Protein AF-E6U7Q4-F1 (afdb_monomer_lite)

Organism: Ethanoligenens harbinense (strain DSM 18485 / JCM 12961 / CGMCC 1.5033 / YUAN-3) (NCBI:txid663278)

Sequence (87 aa):
MQFLRTLFTNLRQMEPLTVTMLTDGFRLSCGLLAMAILFTLLLGHVGDYMTMLSNIKGAFSAAFGVFDATVIASLLGDLYIKERRRA

Structure (mmCIF, N/CA/C/O backbone):
data_AF-E6U7Q4-F1
#
_entry.id   AF-E6U7Q4-F1
#
loop_
_atom_site.group_PDB
_atom_site.id
_atom_site.type_symbol
_atom_site.label_atom_id
_atom_site.label_alt_id
_atom_site.label_comp_id
_atom_site.label_asym_id
_atom_site.label_entity_id
_atom_site.label_seq_id
_atom_site.pdbx_PDB_ins_code
_atom_site.Cartn_x
_atom_site.Cartn_y
_atom_site.Cartn_z
_atom_site.occupancy
_atom_site.B_iso_or_equiv
_atom_site.auth_seq_id
_atom_site.auth_comp_id
_atom_site.auth_asym_id
_atom_site.auth_atom_id
_atom_site.pdbx_PDB_model_num
ATOM 1 N N . MET A 1 1 ? -9.830 21.035 10.267 1.00 56.78 1 MET A N 1
ATOM 2 C CA . MET A 1 1 ? -8.763 20.684 11.241 1.00 56.78 1 MET A CA 1
ATOM 3 C C . MET A 1 1 ? -9.176 19.652 12.297 1.00 56.78 1 MET A C 1
ATOM 5 O O . MET A 1 1 ? -8.328 18.859 12.683 1.00 56.78 1 MET A O 1
ATOM 9 N N . GLN A 1 2 ? -10.434 19.611 12.757 1.00 66.94 2 GLN A N 1
ATOM 10 C CA . GLN A 1 2 ? -10.893 18.642 13.771 1.00 66.94 2 GLN A CA 1
ATOM 11 C C . GLN A 1 2 ? -10.785 17.175 13.316 1.00 66.94 2 GLN A C 1
ATOM 13 O O . GLN A 1 2 ? -10.244 16.362 14.052 1.00 66.94 2 GLN A O 1
ATOM 18 N N . PHE A 1 3 ? -11.177 16.866 12.074 1.00 57.81 3 PHE A N 1
ATOM 19 C CA . PHE A 1 3 ? -11.101 15.511 11.509 1.00 57.81 3 PHE A CA 1
ATOM 20 C C . PHE A 1 3 ? -9.680 14.919 11.523 1.00 57.81 3 PHE A C 1
ATOM 22 O O . PHE A 1 3 ? -9.476 13.823 12.030 1.00 57.81 3 PHE A O 1
ATOM 29 N N . LEU A 1 4 ? -8.679 15.677 11.056 1.00 52.97 4 LEU A N 1
ATOM 30 C CA . LEU A 1 4 ? -7.267 15.267 11.081 1.00 52.97 4 LEU A CA 1
ATOM 31 C C . LEU A 1 4 ? -6.759 15.001 12.505 1.00 52.97 4 LEU A C 1
ATOM 33 O O . LEU A 1 4 ? -6.024 14.042 12.721 1.00 52.97 4 LEU A O 1
ATOM 37 N N . ARG A 1 5 ? -7.179 15.812 13.487 1.00 64.38 5 ARG A N 1
ATOM 38 C CA . ARG A 1 5 ? -6.858 15.585 14.906 1.00 64.38 5 ARG A CA 1
ATOM 39 C C . ARG A 1 5 ? -7.491 14.297 15.421 1.00 64.38 5 ARG A C 1
ATOM 41 O O . ARG A 1 5 ? -6.805 13.501 16.054 1.00 64.38 5 ARG A O 1
ATOM 48 N N . THR A 1 6 ? -8.769 14.073 15.139 1.00 65.12 6 THR A N 1
ATOM 49 C CA . THR A 1 6 ? -9.484 12.855 15.539 1.00 65.12 6 THR A CA 1
ATOM 50 C C . THR A 1 6 ? -8.852 11.612 14.916 1.00 65.12 6 THR A C 1
ATOM 52 O O . THR A 1 6 ? -8.645 10.622 15.611 1.00 65.12 6 THR A O 1
ATOM 55 N N . LEU A 1 7 ? -8.448 11.687 13.647 1.00 60.16 7 LEU A N 1
ATOM 56 C CA . LEU A 1 7 ? -7.747 10.606 12.956 1.00 60.16 7 LEU A CA 1
ATOM 57 C C . LEU A 1 7 ? -6.393 10.298 13.613 1.00 60.16 7 LEU A C 1
ATOM 59 O O . LEU A 1 7 ? -6.105 9.147 13.922 1.00 60.16 7 LEU A O 1
ATOM 63 N N . PHE A 1 8 ? -5.597 11.330 13.913 1.00 64.75 8 PHE A N 1
ATOM 64 C CA . PHE A 1 8 ? -4.310 11.184 14.606 1.00 64.75 8 PHE A CA 1
ATOM 65 C C . PHE A 1 8 ? -4.449 10.609 16.018 1.00 64.75 8 PHE A C 1
ATOM 67 O O . PHE A 1 8 ? -3.597 9.845 16.473 1.00 64.75 8 PHE A O 1
ATOM 74 N N . THR A 1 9 ? -5.513 10.985 16.725 1.00 70.19 9 THR A N 1
ATOM 75 C CA . THR A 1 9 ? -5.762 10.510 18.090 1.00 70.19 9 THR A CA 1
ATOM 76 C C . THR A 1 9 ? -6.199 9.046 18.068 1.00 70.19 9 THR A C 1
ATOM 78 O O . THR A 1 9 ? -5.707 8.260 18.871 1.00 70.19 9 THR A O 1
ATOM 81 N N . ASN A 1 10 ? -7.029 8.657 17.094 1.00 67.75 10 ASN A N 1
ATOM 82 C CA . ASN A 1 10 ? -7.404 7.261 16.867 1.00 67.75 10 ASN A CA 1
ATOM 83 C C . ASN A 1 10 ? -6.212 6.400 16.440 1.00 67.75 10 ASN A C 1
ATOM 85 O O . ASN A 1 10 ? -6.052 5.310 16.973 1.00 67.75 10 ASN A O 1
ATOM 89 N N . LEU A 1 11 ? -5.331 6.910 15.571 1.00 67.69 11 LEU A N 1
ATOM 90 C CA . LEU A 1 11 ? -4.081 6.236 15.196 1.00 67.69 11 LEU A CA 1
ATOM 91 C C . LEU A 1 11 ? -3.168 5.986 16.405 1.00 67.69 11 LEU A C 1
ATOM 93 O O . LEU A 1 11 ? -2.577 4.918 16.518 1.00 67.69 11 LEU A O 1
ATOM 97 N N . ARG A 1 12 ? -3.075 6.939 17.344 1.00 70.50 12 ARG A N 1
ATOM 98 C CA . ARG A 1 12 ? -2.301 6.766 18.591 1.00 70.50 12 ARG A CA 1
ATOM 99 C C . ARG A 1 12 ? -2.925 5.782 19.580 1.00 70.50 12 ARG A C 1
ATOM 101 O O . ARG A 1 12 ? -2.222 5.300 20.459 1.00 70.50 12 ARG A O 1
ATOM 108 N N . GLN A 1 13 ? -4.223 5.528 19.462 1.00 79.94 13 GLN A N 1
ATOM 109 C CA . GLN A 1 13 ? -4.977 4.605 20.310 1.00 79.94 13 GLN A CA 1
ATOM 110 C C . GLN A 1 13 ? -5.352 3.323 19.556 1.00 79.94 13 GLN A C 1
ATOM 112 O O . GLN A 1 13 ? -6.331 2.666 19.917 1.00 79.94 13 GLN A O 1
ATOM 117 N N . MET A 1 14 ? -4.645 3.000 18.471 1.00 78.62 14 MET A N 1
ATOM 118 C CA . MET A 1 14 ? -4.857 1.748 17.756 1.00 78.62 14 MET A CA 1
ATOM 119 C C . MET A 1 14 ? -4.382 0.564 18.589 1.00 78.62 14 MET A C 1
ATOM 121 O O . MET A 1 14 ? -3.368 0.633 19.286 1.00 78.62 14 MET A O 1
ATOM 125 N N . GLU A 1 15 ? -5.109 -0.539 18.476 1.00 84.31 15 GLU A N 1
ATOM 126 C CA . GLU A 1 15 ? -4.704 -1.808 19.061 1.00 84.31 15 GLU A CA 1
ATOM 127 C C . GLU A 1 15 ? -3.359 -2.281 18.477 1.00 84.31 15 GLU A C 1
ATOM 129 O O . GLU A 1 15 ? -3.115 -2.109 17.277 1.00 84.31 15 GLU A O 1
ATOM 134 N N . PRO A 1 16 ? -2.491 -2.933 19.276 1.00 83.88 16 PRO A N 1
ATOM 135 C CA . PRO A 1 16 ? -1.177 -3.384 18.814 1.00 83.88 16 PRO A CA 1
ATOM 136 C C . PRO A 1 16 ? -1.239 -4.265 17.559 1.00 83.88 16 PRO A C 1
ATOM 138 O O . PRO A 1 16 ? -0.427 -4.099 16.654 1.00 83.88 16 PRO A O 1
ATOM 141 N N . LEU A 1 17 ? -2.243 -5.148 17.471 1.00 82.81 17 LEU A N 1
ATOM 142 C CA . LEU A 1 17 ? -2.469 -6.009 16.305 1.00 82.81 17 LEU A CA 1
ATOM 143 C C . LEU A 1 17 ? -2.711 -5.189 15.031 1.00 82.81 17 LEU A C 1
ATOM 145 O O . LEU A 1 17 ? -2.141 -5.473 13.979 1.00 82.81 17 LEU A O 1
ATOM 149 N N . THR A 1 18 ? -3.527 -4.143 15.140 1.00 85.62 18 THR A N 1
ATOM 150 C CA . THR A 1 18 ? -3.826 -3.240 14.032 1.00 85.62 18 THR A CA 1
ATOM 151 C C . THR A 1 18 ? -2.575 -2.511 13.556 1.00 85.62 18 THR A C 1
ATOM 153 O O . THR A 1 18 ? -2.354 -2.388 12.350 1.00 85.62 18 THR A O 1
ATOM 156 N N . VAL A 1 19 ? -1.744 -2.047 14.495 1.00 86.25 19 VAL A N 1
ATOM 157 C CA . VAL A 1 19 ? -0.478 -1.368 14.189 1.00 86.25 19 VAL A CA 1
ATOM 158 C C . VAL A 1 19 ? 0.470 -2.303 13.440 1.00 86.25 19 VAL A C 1
ATOM 160 O O . VAL A 1 19 ? 1.107 -1.874 12.476 1.00 86.25 19 VAL A O 1
ATOM 163 N N . THR A 1 20 ? 0.540 -3.581 13.826 1.00 87.19 20 THR A N 1
ATOM 164 C CA . THR A 1 20 ? 1.330 -4.586 13.102 1.00 87.19 20 THR A CA 1
ATOM 165 C C . THR A 1 20 ? 0.836 -4.752 11.667 1.00 87.19 20 THR A C 1
ATOM 167 O O . THR A 1 20 ? 1.637 -4.616 10.745 1.00 87.19 20 THR A O 1
ATOM 170 N N . MET A 1 21 ? -0.474 -4.928 11.454 1.00 87.69 21 MET A N 1
ATOM 171 C CA . MET A 1 21 ? -1.039 -5.048 10.100 1.00 87.69 21 MET A CA 1
ATOM 172 C C . MET A 1 21 ? -0.761 -3.806 9.245 1.00 87.69 21 MET A C 1
ATOM 174 O O . MET A 1 21 ? -0.361 -3.929 8.087 1.00 87.69 21 MET A O 1
ATOM 178 N N . LEU A 1 22 ? -0.911 -2.612 9.829 1.00 89.06 22 LEU A N 1
ATOM 179 C CA . LEU A 1 22 ? -0.621 -1.351 9.148 1.00 89.06 22 LEU A CA 1
ATOM 180 C C . LEU A 1 22 ? 0.857 -1.267 8.740 1.00 89.06 22 LEU A C 1
ATOM 182 O O . LEU A 1 22 ? 1.185 -0.842 7.633 1.00 89.06 22 LEU A O 1
ATOM 186 N N . THR A 1 23 ? 1.751 -1.700 9.629 1.00 90.19 23 THR A N 1
ATOM 187 C CA . THR A 1 23 ? 3.200 -1.698 9.398 1.00 90.19 23 THR A CA 1
ATOM 188 C C . THR A 1 23 ? 3.592 -2.674 8.292 1.00 90.19 23 THR A C 1
ATOM 190 O O . THR A 1 23 ? 4.401 -2.328 7.431 1.00 90.19 23 THR A O 1
ATOM 193 N N . ASP A 1 24 ? 3.014 -3.874 8.280 1.00 91.12 24 ASP A N 1
ATOM 194 C CA . ASP A 1 24 ? 3.317 -4.886 7.268 1.00 91.12 24 ASP A CA 1
ATOM 195 C C . ASP A 1 24 ? 2.812 -4.470 5.883 1.00 91.12 24 ASP A C 1
ATOM 197 O O . ASP A 1 24 ? 3.557 -4.554 4.902 1.00 91.12 24 ASP A O 1
ATOM 201 N N . GLY A 1 25 ? 1.599 -3.919 5.794 1.00 91.06 25 GLY A N 1
ATOM 202 C CA . GLY A 1 25 ? 1.098 -3.377 4.531 1.00 91.06 25 GLY A CA 1
ATOM 203 C C . GLY A 1 25 ? 1.875 -2.145 4.056 1.00 91.06 25 GLY A C 1
ATOM 204 O O . GLY A 1 25 ? 2.132 -2.005 2.857 1.00 91.06 25 GLY A O 1
ATOM 205 N N . PHE A 1 26 ? 2.353 -1.292 4.971 1.00 92.25 26 PHE A N 1
ATOM 206 C CA . PHE A 1 26 ? 3.253 -0.187 4.622 1.00 92.25 26 PHE A CA 1
ATOM 207 C C . PHE A 1 26 ? 4.581 -0.694 4.048 1.00 92.25 26 PHE A C 1
ATOM 209 O O . PHE A 1 26 ? 5.015 -0.224 2.998 1.00 92.25 26 PHE A O 1
ATOM 216 N N . ARG A 1 27 ? 5.201 -1.700 4.679 1.00 93.94 27 ARG A N 1
ATOM 217 C CA . ARG A 1 27 ? 6.433 -2.331 4.175 1.00 93.94 27 ARG A CA 1
ATOM 218 C C . ARG A 1 27 ? 6.244 -2.901 2.773 1.00 93.94 27 ARG A C 1
ATOM 220 O O . ARG A 1 27 ? 7.091 -2.672 1.912 1.00 93.94 27 ARG A O 1
ATOM 227 N N . LEU A 1 28 ? 5.131 -3.594 2.532 1.00 94.31 28 LEU A N 1
ATOM 228 C CA . LEU A 1 28 ? 4.811 -4.145 1.216 1.00 94.31 28 LEU A CA 1
ATOM 229 C C . LEU A 1 28 ? 4.636 -3.036 0.167 1.00 94.31 28 LEU A C 1
ATOM 231 O O . LEU A 1 28 ? 5.213 -3.111 -0.917 1.00 94.31 28 LEU A O 1
ATOM 235 N N . SER A 1 29 ? 3.915 -1.970 0.519 1.00 95.06 29 SER A N 1
ATOM 236 C CA . SER A 1 29 ? 3.707 -0.803 -0.348 1.00 95.06 29 SER A CA 1
ATOM 237 C C . SER A 1 29 ? 5.031 -0.110 -0.695 1.00 95.06 29 SER A C 1
ATOM 239 O O . SER A 1 29 ? 5.285 0.199 -1.859 1.00 95.06 29 SER A O 1
ATOM 241 N N . CYS A 1 30 ? 5.923 0.071 0.285 1.00 94.94 30 CYS A N 1
ATOM 242 C CA . CYS A 1 30 ? 7.271 0.597 0.062 1.00 94.94 30 CYS A CA 1
ATOM 243 C C . CYS A 1 30 ? 8.117 -0.312 -0.840 1.00 94.94 30 CYS A C 1
ATOM 245 O O . CYS A 1 30 ? 8.851 0.195 -1.685 1.00 94.94 30 CYS A O 1
ATOM 247 N N . GLY A 1 31 ? 8.008 -1.636 -0.696 1.00 96.06 31 GLY A N 1
ATOM 248 C CA . GLY A 1 31 ? 8.691 -2.591 -1.572 1.00 96.06 31 GLY A CA 1
ATOM 249 C C . GLY A 1 31 ? 8.247 -2.468 -3.033 1.00 96.06 31 GLY A C 1
ATOM 250 O O . GLY A 1 31 ? 9.082 -2.427 -3.935 1.00 96.06 31 GLY A O 1
ATOM 251 N N . LEU A 1 32 ? 6.940 -2.324 -3.267 1.00 96.06 32 LEU A N 1
ATOM 252 C CA . LEU A 1 32 ? 6.378 -2.113 -4.605 1.00 96.06 32 LEU A CA 1
ATOM 253 C C . LEU A 1 32 ? 6.790 -0.756 -5.199 1.00 96.06 32 LEU A C 1
ATOM 255 O O . LEU A 1 32 ? 7.141 -0.681 -6.377 1.00 96.06 32 LEU A O 1
ATOM 259 N N . LEU A 1 33 ? 6.839 0.299 -4.380 1.00 95.25 33 LEU A N 1
ATOM 260 C CA . LEU A 1 33 ? 7.391 1.601 -4.776 1.00 95.25 33 LEU A CA 1
ATOM 261 C C . LEU A 1 33 ? 8.870 1.499 -5.164 1.00 95.25 33 LEU A C 1
ATOM 263 O O . LEU A 1 33 ? 9.272 2.040 -6.193 1.00 95.25 33 LEU A O 1
ATOM 267 N N . ALA A 1 34 ? 9.679 0.783 -4.381 1.00 95.56 34 ALA A N 1
ATOM 268 C CA . ALA A 1 34 ? 11.086 0.564 -4.695 1.00 95.56 34 ALA A CA 1
ATOM 269 C C . ALA A 1 34 ? 11.257 -0.182 -6.029 1.00 95.56 34 ALA A C 1
ATOM 271 O O . ALA A 1 34 ? 12.096 0.211 -6.838 1.00 95.56 34 ALA A O 1
ATOM 272 N N . MET A 1 35 ? 10.426 -1.195 -6.310 1.00 94.19 35 MET A N 1
ATOM 273 C CA . MET A 1 35 ? 10.418 -1.859 -7.621 1.00 94.19 35 MET A CA 1
ATOM 274 C C . MET A 1 35 ? 10.055 -0.900 -8.760 1.00 94.19 35 MET A C 1
ATOM 276 O O . MET A 1 35 ? 10.722 -0.911 -9.792 1.00 94.19 35 MET A O 1
ATOM 280 N N . ALA A 1 36 ? 9.050 -0.039 -8.578 1.00 93.19 36 ALA A N 1
ATOM 281 C CA . ALA A 1 36 ? 8.679 0.960 -9.583 1.00 93.19 36 ALA A CA 1
ATOM 282 C C . ALA A 1 36 ? 9.840 1.925 -9.890 1.00 93.19 36 ALA A C 1
ATOM 284 O O . ALA A 1 36 ? 10.111 2.235 -11.054 1.00 93.19 36 ALA A O 1
ATOM 285 N N . ILE A 1 37 ? 10.567 2.358 -8.853 1.00 92.75 37 ILE A N 1
ATOM 286 C CA . ILE A 1 37 ? 11.764 3.199 -8.990 1.00 92.75 37 ILE A CA 1
ATOM 287 C C . ILE A 1 37 ? 12.864 2.443 -9.739 1.00 92.75 37 ILE A C 1
ATOM 289 O O . ILE A 1 37 ? 13.441 2.990 -10.674 1.00 92.75 37 ILE A O 1
ATOM 293 N N . LEU A 1 38 ? 13.125 1.179 -9.394 1.00 92.44 38 LEU A N 1
ATOM 294 C CA . LEU A 1 38 ? 14.117 0.359 -10.094 1.00 92.44 38 LEU A CA 1
ATOM 295 C C . LEU A 1 38 ? 13.780 0.199 -11.580 1.00 92.44 38 LEU A C 1
ATOM 297 O O . LEU A 1 38 ? 14.650 0.403 -12.420 1.00 92.44 38 LEU A O 1
ATOM 301 N N . PHE A 1 39 ? 12.524 -0.088 -11.926 1.00 91.06 39 PHE A N 1
ATOM 30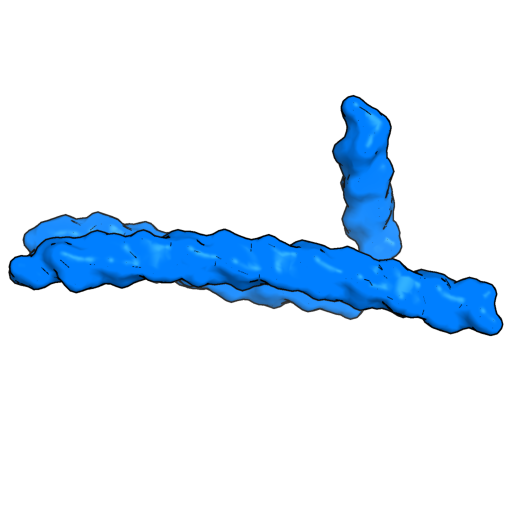2 C CA . PHE A 1 39 ? 12.103 -0.148 -13.329 1.00 91.06 39 PHE A CA 1
ATOM 303 C C . PHE A 1 39 ? 12.267 1.193 -14.048 1.00 91.06 39 PHE A C 1
ATOM 305 O O . PHE A 1 39 ? 12.644 1.218 -15.217 1.00 91.06 39 PHE A O 1
ATOM 312 N N . THR A 1 40 ? 12.050 2.307 -13.345 1.00 90.75 40 THR A N 1
ATOM 313 C CA . THR A 1 40 ? 12.287 3.652 -13.886 1.00 90.75 40 THR A CA 1
ATOM 314 C C . THR A 1 40 ? 13.772 3.899 -14.156 1.00 90.75 40 THR A C 1
ATOM 316 O O . THR A 1 40 ? 14.113 4.475 -15.182 1.00 90.75 40 THR A O 1
ATOM 319 N N . LEU A 1 41 ? 14.667 3.432 -13.282 1.00 90.69 41 LEU A N 1
ATOM 320 C CA . LEU A 1 41 ? 16.119 3.544 -13.476 1.00 90.69 41 LEU A CA 1
ATOM 321 C C . LEU A 1 41 ? 16.639 2.632 -14.597 1.00 90.69 41 LEU A C 1
ATOM 323 O O . LEU A 1 41 ? 17.616 2.963 -15.258 1.00 90.69 41 LEU A O 1
ATOM 327 N N . LEU A 1 42 ? 15.983 1.493 -14.824 1.00 88.62 42 LEU A N 1
ATOM 328 C CA . LEU A 1 42 ? 16.299 0.565 -15.915 1.00 88.62 42 LEU A CA 1
ATOM 329 C C . LEU A 1 42 ? 15.693 0.993 -17.261 1.00 88.62 42 LEU A C 1
ATOM 331 O O . LEU A 1 42 ? 15.946 0.360 -18.292 1.00 88.62 42 LEU A O 1
ATOM 335 N N . LEU A 1 43 ? 14.896 2.061 -17.271 1.00 86.38 43 LEU A N 1
ATOM 336 C CA . LEU A 1 43 ? 14.274 2.595 -18.469 1.00 86.38 43 LEU A CA 1
ATOM 337 C C . LEU A 1 43 ? 15.357 3.089 -19.443 1.00 86.38 43 LEU A C 1
ATOM 339 O O . LEU A 1 43 ? 16.179 3.933 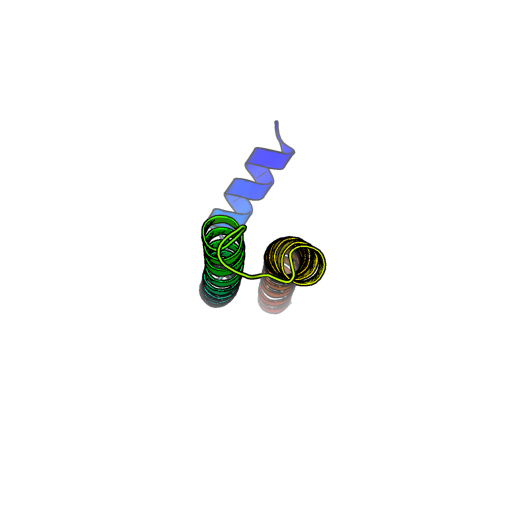-19.104 1.00 86.38 43 LEU A O 1
ATOM 343 N N . GLY A 1 44 ? 15.363 2.550 -20.663 1.00 78.62 44 GLY A N 1
ATOM 344 C CA . GLY A 1 44 ? 16.386 2.844 -21.677 1.00 78.62 44 GLY A CA 1
ATOM 345 C C . GLY A 1 44 ? 17.542 1.839 -21.736 1.00 78.62 44 GLY A C 1
ATOM 346 O O . GLY A 1 44 ? 18.261 1.817 -22.730 1.00 78.62 44 GLY A O 1
ATOM 347 N N . HIS A 1 45 ? 17.680 0.950 -20.745 1.00 83.12 45 HIS A N 1
ATOM 348 C CA . HIS A 1 45 ? 18.581 -0.210 -20.828 1.00 83.12 45 HIS A CA 1
ATOM 349 C C . HIS A 1 45 ? 17.917 -1.444 -21.451 1.00 83.12 45 HIS A C 1
ATOM 351 O O . HIS A 1 45 ? 18.595 -2.410 -21.798 1.00 83.12 45 HIS A O 1
ATOM 357 N N . VAL A 1 46 ? 16.593 -1.416 -21.598 1.00 76.25 46 VAL A N 1
ATOM 358 C CA . VAL A 1 46 ? 15.792 -2.507 -22.156 1.00 76.25 46 VAL A CA 1
ATOM 359 C C . VAL A 1 46 ? 15.162 -2.039 -23.464 1.00 76.25 46 VAL A C 1
ATOM 361 O O . VAL A 1 46 ? 14.613 -0.941 -23.527 1.00 76.25 46 VAL A O 1
ATOM 364 N 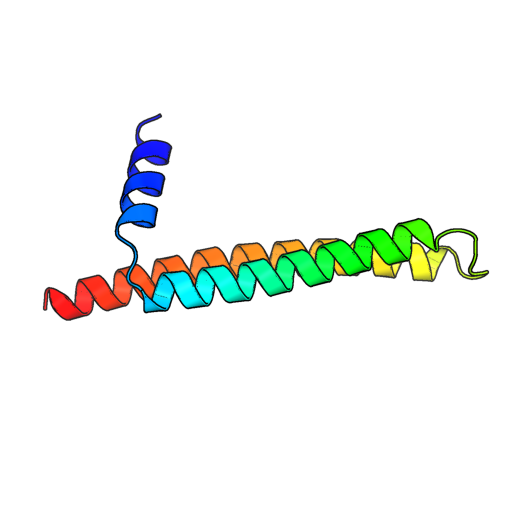N . GLY A 1 47 ? 15.248 -2.870 -24.507 1.00 80.31 47 GLY A N 1
ATOM 365 C CA . GLY A 1 47 ? 14.745 -2.539 -25.846 1.00 80.31 47 GLY A CA 1
ATOM 366 C C . GLY A 1 47 ? 13.220 -2.406 -25.932 1.00 80.31 47 GLY A C 1
ATOM 367 O O . GLY A 1 47 ? 12.718 -1.742 -26.834 1.00 80.31 47 GLY A O 1
ATOM 368 N N . ASP A 1 48 ? 12.484 -2.986 -24.981 1.00 88.88 48 ASP A N 1
ATOM 369 C CA . ASP A 1 48 ? 11.027 -2.869 -24.894 1.00 88.88 48 ASP A CA 1
ATOM 370 C C . ASP A 1 48 ? 10.603 -1.801 -23.873 1.00 88.88 48 ASP A C 1
ATOM 372 O O . ASP A 1 48 ? 10.356 -2.057 -22.690 1.00 88.88 48 ASP A O 1
ATOM 376 N N . TYR A 1 49 ? 10.530 -0.569 -24.367 1.00 88.31 49 TYR A N 1
ATOM 377 C CA . TYR A 1 49 ? 10.167 0.607 -23.582 1.00 88.31 49 TYR A CA 1
ATOM 378 C C . TYR A 1 49 ? 8.699 0.594 -23.124 1.00 88.31 49 TYR A C 1
ATOM 380 O O . TYR A 1 49 ? 8.391 1.017 -22.008 1.00 88.31 49 TYR A O 1
ATOM 388 N N . MET A 1 50 ? 7.789 0.083 -23.961 1.00 89.25 50 MET A N 1
ATOM 389 C CA . MET A 1 50 ? 6.351 0.071 -23.668 1.00 89.25 50 MET A CA 1
ATOM 390 C C . MET A 1 50 ? 6.026 -0.893 -22.531 1.00 89.25 50 MET A C 1
ATOM 392 O O . MET A 1 50 ? 5.286 -0.534 -21.610 1.00 89.25 50 MET A O 1
ATOM 396 N N . THR A 1 51 ? 6.631 -2.082 -22.544 1.00 89.38 51 THR A N 1
ATOM 397 C CA . THR A 1 51 ? 6.486 -3.046 -21.449 1.00 89.38 51 THR A CA 1
ATOM 398 C C . THR A 1 51 ? 7.057 -2.490 -20.145 1.00 89.38 51 THR A C 1
ATOM 400 O O . THR A 1 51 ? 6.422 -2.608 -19.095 1.00 89.38 51 THR A O 1
ATOM 403 N N . MET A 1 52 ? 8.206 -1.806 -20.191 1.00 91.19 52 MET A N 1
ATOM 404 C CA . MET A 1 52 ? 8.809 -1.226 -18.987 1.00 91.19 52 MET A CA 1
ATOM 405 C C . MET A 1 52 ? 7.943 -0.113 -18.379 1.00 91.19 52 MET A C 1
ATOM 407 O O . MET A 1 52 ? 7.689 -0.126 -17.175 1.00 91.19 52 MET A O 1
ATOM 411 N N . LEU A 1 53 ? 7.415 0.805 -19.197 1.00 91.81 53 LEU A N 1
ATOM 412 C CA . LEU A 1 53 ? 6.474 1.830 -18.729 1.00 91.81 53 LEU A CA 1
ATOM 413 C C . LEU A 1 53 ? 5.205 1.224 -18.117 1.00 91.81 53 LEU A C 1
ATOM 415 O O . LEU A 1 53 ? 4.725 1.708 -17.088 1.00 91.81 53 LEU A O 1
ATOM 419 N N . SER A 1 54 ? 4.677 0.153 -18.717 1.00 93.56 54 SER A N 1
ATOM 420 C CA . SER A 1 54 ? 3.528 -0.574 -18.172 1.00 93.56 54 SER A CA 1
ATOM 421 C C . SER A 1 54 ? 3.838 -1.167 -16.794 1.00 93.56 54 SER A C 1
ATOM 423 O O . SER A 1 54 ? 3.040 -1.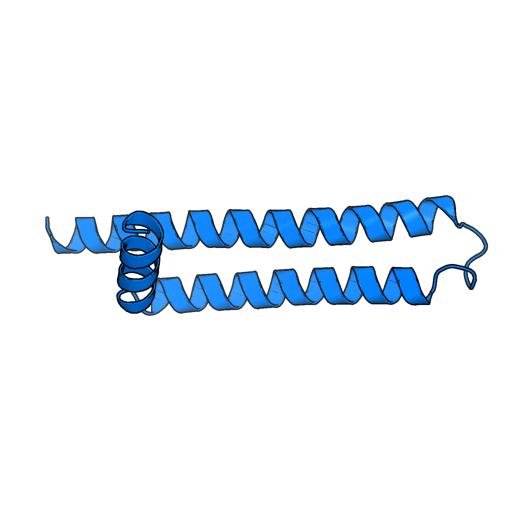020 -15.869 1.00 93.56 54 SER A O 1
ATOM 425 N N . ASN A 1 55 ? 5.020 -1.765 -16.620 1.00 92.38 55 ASN A N 1
ATOM 426 C CA . ASN A 1 55 ? 5.454 -2.337 -15.344 1.00 92.38 55 ASN A CA 1
ATOM 427 C C . ASN A 1 55 ? 5.671 -1.271 -14.264 1.00 92.38 55 ASN A C 1
ATOM 429 O O . ASN A 1 55 ? 5.253 -1.472 -13.126 1.00 92.38 55 ASN A O 1
ATOM 433 N N . ILE A 1 56 ? 6.255 -0.118 -14.612 1.00 94.50 56 ILE A N 1
ATOM 434 C CA . ILE A 1 56 ? 6.399 1.027 -13.697 1.00 94.50 56 ILE A CA 1
ATOM 435 C C . ILE A 1 56 ? 5.022 1.474 -13.204 1.00 94.50 56 ILE A C 1
ATOM 437 O O . ILE A 1 56 ? 4.786 1.565 -11.997 1.00 94.50 56 ILE A O 1
ATOM 441 N N . LYS A 1 57 ? 4.089 1.712 -14.134 1.00 95.31 57 LYS A N 1
ATOM 442 C CA . LYS A 1 57 ? 2.724 2.131 -13.803 1.00 95.31 57 LYS A CA 1
ATOM 443 C C . LYS A 1 57 ? 2.013 1.083 -12.945 1.00 95.31 57 LYS A C 1
ATOM 445 O O . LYS A 1 57 ? 1.395 1.440 -11.947 1.00 95.31 57 LYS A O 1
ATOM 450 N N . GLY A 1 58 ? 2.130 -0.193 -13.311 1.00 95.25 58 GLY A N 1
ATOM 451 C CA . GLY A 1 58 ? 1.554 -1.310 -12.568 1.00 95.25 58 GLY A CA 1
ATOM 452 C C . GLY A 1 58 ? 2.088 -1.396 -11.139 1.00 95.25 58 GLY A C 1
ATOM 453 O O . GLY A 1 58 ? 1.300 -1.523 -10.207 1.00 95.25 58 GLY A O 1
ATOM 454 N N . ALA A 1 59 ? 3.400 -1.246 -10.950 1.00 94.19 59 ALA A N 1
ATOM 455 C CA . ALA A 1 59 ? 4.029 -1.259 -9.634 1.00 94.19 59 ALA A CA 1
ATOM 456 C C . ALA A 1 59 ? 3.577 -0.075 -8.759 1.00 94.19 59 ALA A C 1
ATOM 458 O O . ALA A 1 59 ? 3.232 -0.285 -7.597 1.00 94.19 59 ALA A O 1
ATOM 459 N N . PHE A 1 60 ? 3.484 1.142 -9.313 1.00 94.75 60 PHE A N 1
ATOM 460 C CA . PHE A 1 60 ? 2.913 2.288 -8.592 1.00 94.75 60 PHE A CA 1
ATOM 461 C C . PHE A 1 60 ? 1.450 2.051 -8.205 1.00 94.75 60 PHE A C 1
ATOM 463 O O . PHE A 1 60 ? 1.088 2.226 -7.043 1.00 94.75 60 PHE A O 1
ATOM 470 N N . SER A 1 61 ? 0.608 1.624 -9.151 1.00 96.25 61 SER A N 1
ATOM 471 C CA . SER A 1 61 ? -0.805 1.340 -8.876 1.00 96.25 61 SER A CA 1
ATOM 472 C C . SER A 1 61 ? -0.982 0.243 -7.826 1.00 96.25 61 SER A C 1
ATOM 474 O O . SER A 1 61 ? -1.825 0.385 -6.943 1.00 96.25 61 SER A O 1
ATOM 476 N N . ALA A 1 62 ? -0.171 -0.815 -7.875 1.00 95.38 62 ALA A N 1
ATOM 477 C CA . ALA A 1 62 ? -0.188 -1.875 -6.874 1.00 95.38 62 ALA A CA 1
ATOM 478 C C . ALA A 1 62 ? 0.245 -1.359 -5.495 1.00 95.38 62 ALA A C 1
ATOM 480 O O . ALA A 1 62 ? -0.406 -1.672 -4.503 1.00 95.38 62 ALA A O 1
ATOM 481 N N . ALA A 1 63 ? 1.295 -0.535 -5.425 1.00 94.69 63 ALA A N 1
ATOM 482 C CA . ALA A 1 63 ? 1.761 0.039 -4.166 1.00 94.69 63 ALA A CA 1
ATOM 483 C C . ALA A 1 63 ? 0.678 0.879 -3.476 1.00 94.69 63 ALA A C 1
ATOM 485 O O . ALA A 1 63 ? 0.418 0.687 -2.290 1.00 94.69 63 ALA A O 1
ATOM 486 N N . PHE A 1 64 ? 0.017 1.771 -4.219 1.00 92.44 64 PHE A N 1
ATOM 487 C CA . PHE A 1 64 ? -1.073 2.583 -3.673 1.00 92.44 64 PHE A CA 1
ATOM 488 C C . PHE A 1 64 ? -2.295 1.736 -3.312 1.00 92.44 64 PHE A C 1
ATOM 490 O O . PHE A 1 64 ? -2.842 1.900 -2.227 1.00 92.44 64 PHE A O 1
ATOM 497 N N . GLY A 1 65 ? -2.671 0.771 -4.157 1.00 94.38 65 GLY A N 1
ATOM 498 C CA . GLY A 1 65 ? -3.796 -0.120 -3.871 1.00 94.38 65 GLY A CA 1
ATOM 499 C C . GLY A 1 65 ? -3.597 -0.946 -2.597 1.00 94.38 65 GLY A C 1
ATOM 500 O O . GLY A 1 65 ? -4.520 -1.074 -1.793 1.00 94.38 65 GLY A O 1
ATOM 501 N N . VAL A 1 66 ? -2.386 -1.467 -2.374 1.00 94.12 66 VAL A N 1
ATOM 502 C CA . VAL A 1 66 ? -2.037 -2.184 -1.138 1.00 94.12 66 VAL A CA 1
ATOM 503 C C . VAL A 1 66 ? -2.069 -1.244 0.063 1.00 94.12 66 VAL A C 1
ATOM 505 O O . VAL A 1 66 ? -2.626 -1.614 1.098 1.00 94.12 66 VAL A O 1
ATOM 508 N N . PHE A 1 67 ? -1.512 -0.037 -0.058 1.00 90.94 67 PHE A N 1
ATOM 509 C CA . PH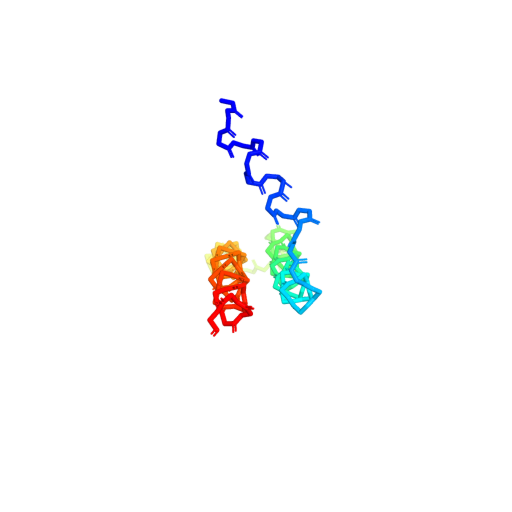E A 1 67 ? -1.515 0.945 1.025 1.00 90.94 67 PHE A CA 1
ATOM 510 C C . PHE A 1 67 ? -2.942 1.310 1.450 1.00 90.94 67 PHE A C 1
ATOM 512 O O . PHE A 1 67 ? -3.282 1.189 2.629 1.00 90.94 67 PHE A O 1
ATOM 519 N N . ASP A 1 68 ? -3.794 1.671 0.491 1.00 90.75 68 ASP A N 1
ATOM 520 C CA . ASP A 1 68 ? -5.181 2.065 0.737 1.00 90.75 68 ASP A CA 1
ATOM 521 C C . ASP A 1 68 ? -5.978 0.924 1.382 1.00 90.75 68 ASP A C 1
ATOM 523 O O . ASP A 1 68 ? -6.650 1.118 2.400 1.00 90.75 68 ASP A O 1
ATOM 527 N N . ALA A 1 69 ? -5.850 -0.295 0.844 1.00 91.62 69 ALA A N 1
ATOM 528 C CA . ALA A 1 69 ? -6.508 -1.476 1.393 1.00 91.62 69 ALA A CA 1
ATOM 529 C C . ALA A 1 69 ? -6.035 -1.785 2.819 1.00 91.62 69 ALA A C 1
ATOM 531 O O . ALA A 1 69 ? -6.853 -2.109 3.681 1.00 91.62 69 ALA A O 1
ATOM 532 N N . THR A 1 70 ? -4.735 -1.639 3.088 1.00 92.06 70 THR A N 1
ATOM 533 C CA . THR A 1 70 ? -4.165 -1.848 4.424 1.00 92.06 70 THR A CA 1
ATOM 534 C C . THR A 1 70 ? -4.742 -0.847 5.416 1.00 92.06 70 THR A C 1
ATOM 536 O O . THR A 1 70 ? -5.197 -1.244 6.484 1.00 92.06 70 THR A O 1
ATOM 539 N N . VAL A 1 71 ? -4.778 0.443 5.068 1.00 88.94 71 VAL A N 1
ATOM 540 C CA . VAL A 1 71 ? -5.320 1.489 5.947 1.00 88.94 71 VAL A CA 1
ATOM 541 C C . VAL A 1 71 ? -6.783 1.209 6.286 1.00 88.94 71 VAL A C 1
ATOM 543 O O . VAL A 1 71 ? -7.158 1.251 7.459 1.00 88.94 71 VAL A O 1
ATOM 546 N N . ILE A 1 72 ? -7.603 0.880 5.285 1.00 89.25 72 ILE A N 1
ATOM 547 C CA . ILE A 1 72 ? -9.026 0.579 5.483 1.00 89.25 72 ILE A CA 1
ATOM 548 C C . ILE A 1 72 ? -9.200 -0.674 6.349 1.00 89.25 72 ILE A C 1
ATOM 550 O O . ILE A 1 72 ? -9.950 -0.640 7.325 1.00 89.25 72 ILE A O 1
ATOM 554 N N . ALA A 1 73 ? -8.493 -1.762 6.032 1.00 88.81 73 ALA A N 1
ATOM 555 C CA . ALA A 1 73 ? -8.585 -3.018 6.772 1.00 88.81 73 ALA A CA 1
ATOM 556 C C . ALA A 1 73 ? -8.144 -2.854 8.233 1.00 88.81 73 ALA A C 1
ATOM 558 O O . ALA A 1 73 ? -8.835 -3.317 9.140 1.00 88.81 73 ALA A O 1
ATOM 559 N N . SER A 1 74 ? -7.042 -2.139 8.472 1.00 88.19 74 SER A N 1
ATOM 560 C CA . SER A 1 74 ? -6.555 -1.821 9.812 1.00 88.19 74 SER A CA 1
ATOM 561 C C . SER A 1 74 ? -7.572 -0.990 10.601 1.00 88.19 74 SER A C 1
ATOM 563 O O . SER A 1 74 ? -7.877 -1.319 11.744 1.00 88.19 74 SER A O 1
ATOM 565 N N . LEU A 1 75 ? -8.153 0.054 10.005 1.00 86.75 75 LEU A N 1
ATOM 566 C CA . LEU A 1 75 ? -9.161 0.877 10.684 1.00 86.75 75 LEU A CA 1
ATOM 567 C C . LEU A 1 75 ? -10.433 0.087 11.021 1.00 86.75 75 LEU A C 1
ATOM 569 O O . LEU A 1 75 ? -10.945 0.207 12.133 1.00 86.75 75 LEU A O 1
ATOM 573 N N . LEU A 1 76 ? -10.930 -0.735 10.094 1.00 86.31 76 LEU A N 1
ATOM 574 C CA . LEU A 1 76 ? -12.104 -1.581 10.332 1.00 86.31 76 LEU A CA 1
ATOM 575 C C . LEU A 1 76 ? -11.835 -2.641 11.408 1.00 86.31 76 LEU A C 1
ATOM 577 O O . LEU A 1 76 ? -12.672 -2.844 12.286 1.00 86.31 76 LEU A O 1
ATOM 581 N N . GLY A 1 77 ? -10.662 -3.279 11.375 1.00 86.38 77 GLY A N 1
ATOM 582 C CA . GLY A 1 77 ? -10.248 -4.246 12.391 1.00 86.38 77 GLY A CA 1
ATOM 583 C C . GLY A 1 77 ? -10.162 -3.621 13.784 1.00 86.38 77 GLY A C 1
ATOM 584 O O . GLY A 1 77 ? -10.672 -4.189 14.749 1.00 86.38 77 GLY A O 1
ATOM 585 N N . ASP A 1 78 ? -9.593 -2.419 13.884 1.00 87.81 78 ASP A N 1
ATOM 586 C CA . ASP A 1 78 ? -9.507 -1.666 15.137 1.00 87.81 78 ASP A CA 1
ATOM 587 C C . ASP A 1 78 ? -10.884 -1.315 15.708 1.00 87.81 78 ASP A C 1
ATOM 589 O O . ASP A 1 78 ? -11.134 -1.516 16.898 1.00 87.81 78 ASP A O 1
ATOM 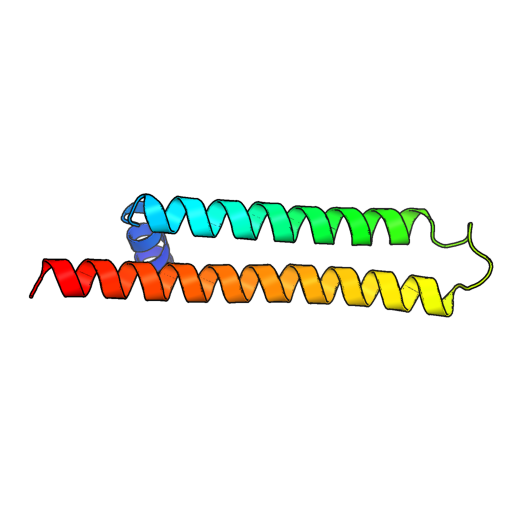593 N N . LEU A 1 79 ? -11.798 -0.836 14.857 1.00 86.19 79 LEU A N 1
ATOM 594 C CA . LEU A 1 79 ? -13.176 -0.534 15.247 1.00 86.19 79 LEU A CA 1
ATOM 595 C C . LEU A 1 79 ? -13.898 -1.784 15.759 1.00 86.19 79 LEU A C 1
ATOM 597 O O . LEU A 1 79 ? -14.496 -1.737 16.833 1.00 86.19 79 LEU A O 1
ATOM 601 N N . TYR A 1 80 ? -13.779 -2.908 15.047 1.00 86.69 80 TYR A N 1
ATOM 602 C CA . TYR A 1 80 ? -14.403 -4.170 15.442 1.00 86.69 80 TYR A CA 1
ATOM 603 C C . TYR A 1 80 ? -13.878 -4.686 16.789 1.00 86.69 80 TYR A C 1
ATOM 605 O O . TYR A 1 80 ? -14.665 -5.074 17.653 1.00 86.69 80 TYR A O 1
ATOM 613 N N . ILE A 1 81 ? -12.556 -4.655 17.013 1.00 87.12 81 ILE A N 1
ATOM 614 C CA . ILE A 1 81 ? -11.956 -5.070 18.293 1.00 87.12 81 ILE A CA 1
ATOM 615 C C . ILE A 1 81 ? -12.466 -4.183 19.436 1.00 87.12 81 ILE A C 1
ATOM 617 O O . ILE A 1 81 ? -12.805 -4.685 20.513 1.00 87.12 81 ILE A O 1
ATOM 621 N N . LYS A 1 82 ? -12.552 -2.869 19.206 1.00 85.88 82 LYS A N 1
ATOM 622 C CA . LYS A 1 82 ? -13.046 -1.906 20.198 1.00 85.88 82 LYS A CA 1
ATOM 623 C C . LYS A 1 82 ? -14.527 -2.099 20.510 1.00 85.88 82 LYS A C 1
ATOM 625 O O . LYS A 1 82 ? -14.891 -2.034 21.682 1.00 85.88 82 LYS A O 1
ATOM 630 N N . GLU A 1 83 ? -15.370 -2.362 19.513 1.00 87.56 83 GLU A N 1
ATOM 631 C CA . GLU A 1 83 ? -16.782 -2.706 19.732 1.00 87.56 83 GLU A CA 1
ATOM 632 C C . GLU A 1 83 ? -16.929 -4.000 20.535 1.00 87.56 83 GLU A C 1
ATOM 634 O O . GLU A 1 83 ? -17.651 -4.021 21.530 1.00 87.56 83 GLU A O 1
ATOM 639 N N . ARG A 1 84 ? -16.173 -5.048 20.186 1.00 87.06 84 ARG A N 1
ATOM 640 C CA . ARG A 1 84 ? -16.187 -6.338 20.895 1.00 87.06 84 ARG A CA 1
ATOM 641 C C . ARG A 1 84 ? -15.776 -6.258 22.363 1.00 87.06 84 ARG A C 1
ATOM 643 O O . ARG A 1 84 ? -16.197 -7.112 23.127 1.00 87.06 84 ARG A O 1
ATOM 650 N N . ARG A 1 85 ? -14.938 -5.292 22.753 1.00 83.81 85 ARG A N 1
ATOM 651 C CA . ARG A 1 85 ? -14.561 -5.067 24.161 1.00 83.81 85 ARG A CA 1
ATOM 652 C C . ARG A 1 85 ? -15.587 -4.248 24.947 1.00 83.81 85 ARG A C 1
ATOM 654 O O . ARG A 1 85 ? -15.501 -4.209 26.170 1.00 83.81 85 ARG A O 1
ATOM 661 N N . ARG A 1 86 ? -16.482 -3.530 24.260 1.00 80.56 86 ARG A N 1
ATOM 662 C CA . ARG A 1 86 ? -17.535 -2.707 24.880 1.00 80.56 86 ARG A CA 1
ATOM 663 C C . ARG A 1 86 ? -18.839 -3.479 25.101 1.00 80.56 86 ARG A C 1
ATOM 665 O O . ARG A 1 86 ? -19.610 -3.063 25.960 1.00 80.56 86 ARG A O 1
ATOM 672 N N . ALA A 1 87 ? -19.084 -4.521 24.306 1.00 70.56 87 ALA A N 1
ATOM 673 C CA . ALA A 1 87 ? -20.205 -5.456 24.435 1.00 70.56 87 ALA A CA 1
ATOM 674 C C . ALA A 1 87 ? -19.889 -6.573 25.438 1.00 70.56 87 ALA A C 1
ATOM 676 O O . ALA A 1 87 ? -20.831 -6.991 26.144 1.00 70.56 87 ALA A O 1
#

Foldseek 3Di:
DVVVVVVVVVVVVFDPVLVVLLVVLLVVLVVLLVVLVVLVVCQPVDPPNPVSVVSSVVSNVVSVVSNVVSVVVSVVVRVVVVVVVVD

Secondary structure (DSSP, 8-state):
-HHHHHHHHHHHT--HHHHHHHHHHHHHHHHHHHHHHHHHHTTTTSS-HHHHHHHHHHHHHHHHHHHHHHHHHHHHHHHHHHHHHH-

Radius of gyration: 17.81 Å; chains: 1; bounding box: 39×27×51 Å

pLDDT: mean 85.79, std 10.24, range [52.97, 96.25]